Protein AF-A0A2G4HWE4-F1 (afdb_monomer)

Nearest PDB structures (foldseek):
  6eyc-assembly1_5  TM=2.681E-01  e=6.313E-01  Saccharomyces cerevisiae S288C
  4me3-assembly1_A  TM=2.690E-01  e=1.195E+00  Thermoplasma acidophilum
  7pt6-assembly1_7  TM=2.560E-01  e=2.801E+00  Saccharomyces cerevisiae S288C
  3c5o-assembly1_A  TM=2.103E-01  e=2.147E+00  Rhodopseudomonas palustris CGA009
  7v3u-assembly1_E  TM=2.057E-01  e=1.830E+00  Saccharomyces cerevisiae S288C

Mean predicted aligned error: 8.0 Å

Solvent-accessible surface area (backbone atoms only — not comparable to full-atom values): 9005 Å² total; per-residue (Å²): 133,64,67,78,40,70,41,34,38,32,33,29,34,72,85,77,66,49,73,48,78,46,75,49,91,60,93,65,92,74,86,89,80,93,72,75,72,45,47,36,32,38,42,34,40,31,39,31,42,71,95,45,39,29,36,31,72,49,74,28,35,47,72,39,60,79,89,41,46,68,41,57,56,51,78,43,78,46,75,52,84,63,89,90,56,42,38,34,38,42,39,50,44,79,56,82,72,49,54,61,53,51,54,54,47,39,50,71,78,37,59,90,54,60,88,51,53,74,45,80,48,76,35,46,61,39,59,51,75,35,59,49,44,80,51,81,62,83,77,78,70,82,83,83,76,72,87,76,79,130

Sequence (150 aa):
MYAAEVRFFEMEDQRTHERFNVEIKSADRHFAIALPVGDYRLNRVQISEGPFMSMADVSAAFSVSQDRVTDVGTWRFAVDSPRYGRMVVLSMVMDSDDRWLTDAFLTKQYPALQGVPVTSVLPEPSTMETRLYEVLPYPRYSRYFQRHVW

Structure (mmCIF, N/CA/C/O backbone):
data_AF-A0A2G4HWE4-F1
#
_entry.id   AF-A0A2G4HWE4-F1
#
loop_
_atom_site.group_PDB
_atom_site.id
_atom_site.type_symbol
_atom_site.label_atom_id
_atom_site.label_alt_id
_atom_site.label_comp_id
_atom_site.label_asym_id
_atom_site.label_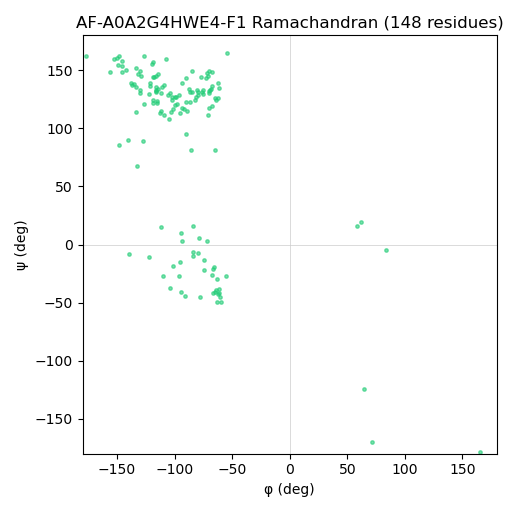entity_id
_atom_site.label_seq_id
_atom_site.pdbx_PDB_ins_code
_atom_site.Cartn_x
_atom_site.Cartn_y
_atom_site.Cartn_z
_atom_site.occupancy
_atom_site.B_iso_or_equiv
_atom_site.auth_seq_id
_atom_site.auth_comp_id
_atom_site.auth_asym_id
_atom_site.auth_atom_id
_atom_site.pdbx_PDB_model_num
ATOM 1 N N . MET A 1 1 ? 21.275 -7.742 -12.249 1.00 61.00 1 MET A N 1
ATOM 2 C CA . MET A 1 1 ? 20.085 -6.867 -12.191 1.00 61.00 1 MET A CA 1
ATOM 3 C C . MET A 1 1 ? 19.639 -6.848 -10.740 1.00 61.00 1 MET A C 1
ATOM 5 O O . MET A 1 1 ? 19.611 -7.922 -10.152 1.00 61.00 1 MET A O 1
ATOM 9 N N . TYR A 1 2 ? 19.431 -5.679 -10.135 1.00 70.69 2 TYR A N 1
ATOM 10 C CA . TYR A 1 2 ? 18.922 -5.609 -8.759 1.00 70.69 2 TYR A CA 1
ATOM 11 C C . TYR A 1 2 ? 17.419 -5.892 -8.764 1.00 70.69 2 TYR A C 1
ATOM 13 O O . TYR A 1 2 ? 16.743 -5.513 -9.718 1.00 70.69 2 TYR A O 1
ATOM 21 N N . ALA A 1 3 ? 16.916 -6.577 -7.737 1.00 81.75 3 ALA A N 1
ATOM 22 C CA . ALA A 1 3 ? 15.482 -6.786 -7.579 1.00 81.75 3 ALA A CA 1
ATOM 23 C C . ALA A 1 3 ? 14.797 -5.465 -7.201 1.00 81.75 3 ALA A C 1
ATOM 25 O O . ALA A 1 3 ? 15.377 -4.646 -6.485 1.00 81.75 3 ALA A O 1
ATOM 26 N N . ALA A 1 4 ? 13.578 -5.270 -7.699 1.00 84.56 4 ALA A N 1
ATOM 27 C CA . ALA A 1 4 ? 12.735 -4.154 -7.304 1.00 84.56 4 ALA A CA 1
ATOM 28 C C . ALA A 1 4 ? 12.141 -4.421 -5.914 1.00 84.56 4 ALA A C 1
ATOM 30 O O . ALA A 1 4 ? 11.583 -5.489 -5.667 1.00 84.56 4 ALA A O 1
ATOM 31 N N . GLU A 1 5 ? 12.244 -3.441 -5.022 1.00 88.06 5 GLU A N 1
ATOM 32 C CA . GLU A 1 5 ? 11.719 -3.512 -3.656 1.00 88.06 5 GLU A CA 1
ATOM 33 C C . GLU A 1 5 ? 10.892 -2.264 -3.350 1.00 88.06 5 GLU A C 1
ATOM 35 O O . GLU A 1 5 ? 11.343 -1.145 -3.603 1.00 88.06 5 GLU A O 1
ATOM 40 N N . VAL A 1 6 ? 9.696 -2.436 -2.785 1.00 88.75 6 VAL A N 1
ATOM 41 C CA . VAL A 1 6 ? 8.882 -1.310 -2.311 1.00 88.75 6 VAL A CA 1
ATOM 42 C C . VAL A 1 6 ? 9.484 -0.787 -1.011 1.00 88.75 6 VAL A C 1
ATOM 44 O O . VAL A 1 6 ? 9.750 -1.553 -0.088 1.00 88.75 6 VAL A O 1
ATOM 47 N N . ARG A 1 7 ? 9.708 0.525 -0.938 1.00 88.44 7 ARG A N 1
ATOM 48 C CA . ARG A 1 7 ? 10.290 1.193 0.239 1.00 88.44 7 ARG A CA 1
ATOM 49 C C . ARG A 1 7 ? 9.303 2.064 0.979 1.00 88.44 7 ARG A C 1
ATOM 51 O O . ARG A 1 7 ? 9.467 2.295 2.173 1.00 88.44 7 ARG A O 1
ATOM 58 N N . PHE A 1 8 ? 8.304 2.565 0.270 1.00 90.69 8 PHE A N 1
ATOM 59 C CA . PHE A 1 8 ? 7.381 3.537 0.814 1.00 90.69 8 PHE A CA 1
ATOM 60 C C . PHE A 1 8 ? 6.063 3.510 0.057 1.00 90.69 8 PHE A C 1
ATOM 62 O O . PHE A 1 8 ? 6.046 3.283 -1.157 1.00 90.69 8 PHE A O 1
ATOM 69 N N . PHE A 1 9 ? 4.980 3.806 0.764 1.00 92.00 9 PHE A N 1
ATOM 70 C CA . PHE A 1 9 ? 3.724 4.191 0.145 1.00 92.00 9 PHE A CA 1
ATOM 71 C C . PHE A 1 9 ? 3.006 5.279 0.948 1.00 92.00 9 PHE A C 1
ATOM 73 O O . PHE A 1 9 ? 3.145 5.375 2.168 1.00 92.00 9 PHE A O 1
ATOM 80 N N . GLU A 1 10 ? 2.250 6.108 0.231 1.00 95.31 10 GLU A N 1
ATOM 81 C CA . GLU A 1 10 ? 1.436 7.193 0.779 1.00 95.31 10 GLU A CA 1
ATOM 82 C C . GLU A 1 10 ? -0.039 6.854 0.598 1.00 95.31 10 GLU A C 1
ATOM 84 O O . GLU A 1 10 ? -0.480 6.549 -0.517 1.00 95.31 10 GLU A O 1
ATOM 89 N N . MET A 1 11 ? -0.803 6.980 1.677 1.00 95.12 11 MET A N 1
ATOM 90 C CA . MET A 1 11 ? -2.261 6.966 1.635 1.00 95.12 11 MET A CA 1
ATOM 91 C C . MET A 1 11 ? -2.819 8.281 2.158 1.00 95.12 11 MET A C 1
ATOM 93 O O . MET A 1 11 ? -2.184 8.975 2.950 1.00 95.12 11 MET A O 1
ATOM 97 N N . GLU A 1 12 ? -4.035 8.595 1.752 1.00 96.81 12 GLU A N 1
ATOM 98 C CA . GLU A 1 12 ? -4.775 9.768 2.192 1.00 96.81 12 GLU A CA 1
ATOM 99 C C . GLU A 1 12 ? -6.170 9.341 2.644 1.00 96.81 12 GLU A C 1
ATOM 101 O O . GLU A 1 12 ? -6.855 8.622 1.914 1.00 96.81 12 GLU A O 1
ATOM 106 N N . ASP A 1 13 ? -6.588 9.786 3.828 1.00 96.62 13 ASP A N 1
ATOM 107 C CA . ASP A 1 13 ? -7.994 9.727 4.234 1.00 96.62 13 ASP A CA 1
ATOM 108 C C . ASP A 1 13 ? -8.792 10.693 3.346 1.00 96.62 13 ASP A C 1
ATOM 110 O O . ASP A 1 13 ? -8.545 11.901 3.329 1.00 96.62 13 ASP A O 1
ATOM 114 N N . GLN A 1 14 ? -9.755 10.164 2.595 1.00 95.94 14 GLN A N 1
ATOM 115 C CA . GLN A 1 14 ? -10.523 10.925 1.611 1.00 95.94 14 GLN A CA 1
ATOM 116 C C . GLN A 1 14 ? -11.428 11.996 2.232 1.00 95.94 14 GLN A C 1
ATOM 118 O O . GLN A 1 14 ? -11.825 12.932 1.537 1.00 95.94 14 GLN A O 1
ATOM 123 N N . ARG A 1 15 ? -11.769 11.875 3.519 1.00 95.38 15 ARG A N 1
ATOM 124 C CA . ARG A 1 15 ? -12.632 12.823 4.234 1.00 95.38 15 ARG A CA 1
ATOM 125 C C . ARG A 1 15 ? -11.823 13.921 4.909 1.00 95.38 15 ARG A C 1
ATOM 127 O O . ARG A 1 15 ? -12.238 15.079 4.893 1.00 95.38 15 ARG A O 1
ATOM 134 N N . THR A 1 16 ? -10.724 13.560 5.567 1.00 95.69 16 THR A N 1
ATOM 135 C CA . THR A 1 16 ? -9.920 14.512 6.355 1.00 95.69 16 THR A CA 1
ATOM 136 C C . THR A 1 16 ? -8.742 15.094 5.580 1.00 95.69 16 THR A C 1
ATOM 138 O O . THR A 1 16 ? -8.177 16.098 6.014 1.00 95.69 16 THR A O 1
ATOM 141 N N . HIS A 1 17 ? -8.384 14.494 4.441 1.00 95.31 17 HIS A N 1
ATOM 142 C CA . HIS A 1 17 ? -7.165 14.776 3.678 1.00 95.31 17 HIS A CA 1
ATOM 143 C C . HIS A 1 17 ? -5.869 14.566 4.477 1.00 95.31 17 HIS A C 1
ATOM 145 O O . HIS A 1 17 ? -4.795 15.025 4.072 1.00 95.31 17 HIS A O 1
ATOM 151 N N . GLU A 1 18 ? -5.945 13.866 5.613 1.00 95.50 18 GLU A N 1
ATOM 152 C CA . GLU A 1 18 ? -4.772 13.473 6.381 1.00 95.50 18 GLU A CA 1
ATOM 153 C C . GLU A 1 18 ? -3.962 12.437 5.597 1.00 95.50 18 GLU A C 1
ATOM 155 O O . GLU A 1 18 ? -4.512 11.486 5.035 1.00 95.50 18 GLU A O 1
ATOM 160 N N . ARG A 1 19 ? -2.641 12.634 5.545 1.00 94.81 19 ARG A N 1
ATOM 161 C CA . ARG A 1 19 ? -1.722 11.773 4.797 1.00 94.81 19 ARG A CA 1
ATOM 162 C C . ARG A 1 19 ? -0.958 10.851 5.726 1.00 94.81 19 ARG A C 1
ATOM 164 O O . ARG A 1 19 ? -0.313 11.298 6.673 1.00 94.81 19 ARG A O 1
ATOM 171 N N . PHE A 1 20 ? -0.957 9.576 5.372 1.00 93.69 20 PHE A N 1
ATOM 172 C CA . PHE A 1 20 ? -0.285 8.504 6.082 1.00 93.69 20 PHE A CA 1
ATOM 173 C C . PHE A 1 20 ? 0.869 7.989 5.230 1.00 93.69 20 PHE A C 1
ATOM 175 O O . PHE A 1 20 ? 0.679 7.434 4.149 1.00 93.69 20 PHE A O 1
ATOM 182 N N . ASN A 1 21 ? 2.077 8.186 5.747 1.00 92.44 21 ASN A N 1
ATOM 183 C CA . ASN A 1 21 ? 3.329 7.801 5.116 1.00 92.44 21 ASN A CA 1
ATOM 184 C C . ASN A 1 21 ? 3.843 6.520 5.761 1.00 92.44 21 ASN A C 1
ATOM 186 O O . ASN A 1 21 ? 4.165 6.519 6.951 1.00 92.44 21 ASN A O 1
ATOM 190 N N . VAL A 1 22 ? 3.941 5.444 4.985 1.00 89.62 22 VAL A N 1
ATOM 191 C CA . VAL A 1 22 ? 4.390 4.147 5.495 1.00 89.62 22 VAL A CA 1
ATOM 192 C C . VAL A 1 22 ? 5.732 3.799 4.877 1.00 89.62 22 VAL A C 1
ATOM 194 O O . VAL A 1 22 ? 5.835 3.552 3.678 1.00 89.62 22 VAL A O 1
ATOM 197 N N . GLU A 1 23 ? 6.770 3.773 5.711 1.00 88.94 23 GLU A N 1
ATOM 198 C CA . GLU A 1 23 ? 8.094 3.275 5.339 1.00 88.94 23 GLU A CA 1
ATOM 199 C C . GLU A 1 23 ? 8.160 1.760 5.546 1.00 88.94 23 GLU A C 1
ATOM 201 O O . GLU A 1 23 ? 7.986 1.258 6.659 1.00 88.94 23 GLU A O 1
ATOM 206 N N . ILE A 1 24 ? 8.478 1.024 4.485 1.00 85.00 24 ILE A N 1
ATOM 207 C CA . ILE A 1 24 ? 8.690 -0.422 4.534 1.00 85.00 24 ILE A CA 1
ATOM 208 C C . ILE A 1 24 ? 10.175 -0.664 4.814 1.00 85.00 24 ILE A C 1
ATOM 210 O O . ILE A 1 24 ? 11.021 -0.648 3.918 1.00 85.00 24 ILE A O 1
ATOM 214 N N . LYS A 1 25 ? 10.506 -0.857 6.094 1.00 70.94 25 LYS A N 1
ATOM 215 C CA . LYS A 1 25 ? 11.894 -1.002 6.575 1.00 70.94 25 LYS A CA 1
ATOM 216 C C . LYS A 1 25 ? 12.477 -2.415 6.456 1.00 70.94 25 LYS A C 1
ATOM 218 O O . LYS A 1 25 ? 13.485 -2.697 7.094 1.00 70.94 25 LYS A O 1
ATOM 223 N N . SER A 1 26 ? 11.882 -3.318 5.681 1.00 60.50 26 SER A N 1
ATOM 224 C CA . SER A 1 26 ? 12.169 -4.744 5.846 1.00 60.50 26 SER A CA 1
ATOM 225 C C . SER A 1 26 ? 12.090 -5.570 4.562 1.00 60.50 26 SER A C 1
ATOM 227 O O . SER A 1 26 ? 11.472 -5.168 3.582 1.00 60.50 26 SER A O 1
ATOM 229 N N . ALA A 1 27 ? 12.692 -6.761 4.620 1.00 63.53 27 ALA A N 1
ATOM 230 C CA . ALA A 1 27 ? 12.413 -7.895 3.739 1.00 63.53 27 ALA A CA 1
ATOM 231 C C . ALA A 1 27 ? 11.045 -8.559 4.038 1.00 63.53 27 ALA A C 1
ATOM 233 O O . ALA A 1 27 ? 10.710 -9.588 3.443 1.00 63.53 27 ALA A O 1
ATOM 234 N N . ASP A 1 28 ? 10.277 -8.010 4.986 1.00 65.19 28 ASP A N 1
ATOM 235 C CA . ASP A 1 28 ? 8.972 -8.518 5.386 1.00 65.19 28 ASP A CA 1
ATOM 236 C C . ASP A 1 28 ? 7.964 -8.415 4.245 1.00 65.19 28 ASP A C 1
ATOM 238 O O . ASP A 1 28 ? 7.714 -7.356 3.674 1.00 65.19 28 ASP A O 1
ATOM 242 N N . ARG A 1 29 ? 7.353 -9.559 3.942 1.00 76.19 29 ARG A N 1
ATOM 243 C CA . ARG A 1 29 ? 6.304 -9.690 2.925 1.00 76.19 29 ARG A CA 1
ATOM 244 C C . ARG A 1 29 ? 4.910 -9.332 3.448 1.00 76.19 29 ARG A C 1
ATOM 246 O O . ARG A 1 29 ? 3.987 -9.247 2.653 1.00 76.19 29 ARG A O 1
ATOM 253 N N . HIS A 1 30 ? 4.771 -9.146 4.763 1.00 82.12 30 HIS A N 1
ATOM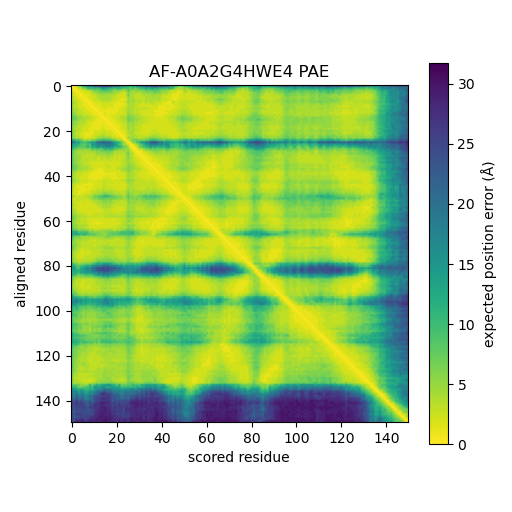 254 C CA . HIS A 1 30 ? 3.515 -8.839 5.446 1.00 82.12 30 HIS A CA 1
ATOM 255 C C . HIS A 1 30 ? 3.766 -7.759 6.496 1.00 82.12 30 HIS A C 1
ATOM 257 O O . HIS A 1 30 ? 4.764 -7.811 7.216 1.00 82.12 30 HIS A O 1
ATOM 263 N N . PHE A 1 31 ? 2.854 -6.803 6.606 1.00 85.31 31 PHE A N 1
ATOM 264 C CA . PHE A 1 31 ? 2.885 -5.757 7.621 1.00 85.31 31 PHE A CA 1
ATOM 265 C C . PHE A 1 31 ? 1.453 -5.337 7.959 1.00 85.31 31 PHE A C 1
ATOM 267 O O . PHE A 1 31 ? 0.533 -5.565 7.176 1.00 85.31 31 PHE A O 1
ATOM 274 N N . ALA A 1 32 ? 1.267 -4.708 9.117 1.00 87.25 32 ALA A N 1
ATOM 275 C CA . ALA A 1 32 ? 0.003 -4.088 9.491 1.00 87.25 32 ALA A CA 1
ATOM 276 C C . ALA A 1 32 ? 0.243 -2.654 9.963 1.00 87.25 32 ALA A C 1
ATOM 278 O O . ALA A 1 32 ? 1.289 -2.329 10.529 1.00 87.25 32 ALA A O 1
ATOM 279 N N . ILE A 1 33 ? -0.749 -1.804 9.729 1.00 89.19 33 ILE A N 1
ATOM 280 C CA . ILE A 1 33 ? -0.745 -0.394 10.109 1.00 89.19 33 ILE A CA 1
ATOM 281 C C . ILE A 1 33 ? -2.037 -0.073 10.855 1.00 89.19 33 ILE A C 1
ATOM 283 O O . ILE A 1 33 ? -3.091 -0.629 10.555 1.00 89.19 33 ILE A O 1
ATOM 287 N N . ALA A 1 34 ? -1.951 0.822 11.836 1.00 89.75 34 ALA A N 1
ATOM 288 C CA . ALA A 1 34 ? -3.124 1.336 12.526 1.00 89.75 34 ALA A CA 1
ATOM 289 C C . ALA A 1 34 ? -3.634 2.570 11.778 1.00 89.75 34 ALA A C 1
ATOM 291 O O . ALA A 1 34 ? -2.938 3.583 11.714 1.00 89.75 34 ALA A O 1
ATOM 292 N N . LEU A 1 35 ? -4.838 2.472 11.217 1.00 91.81 35 LEU A N 1
ATOM 293 C CA . LEU A 1 35 ? -5.534 3.573 10.559 1.00 91.81 35 LEU A CA 1
ATOM 294 C C . LEU A 1 35 ? -6.856 3.851 11.286 1.00 91.81 35 LEU A C 1
ATOM 296 O O . LEU A 1 35 ? -7.495 2.905 11.759 1.00 91.81 35 LEU A O 1
ATOM 300 N N . PRO A 1 36 ? -7.279 5.122 11.391 1.00 93.50 36 PRO A N 1
ATOM 301 C CA . PRO A 1 36 ? -8.650 5.455 11.752 1.00 93.50 36 PRO A CA 1
ATOM 302 C C . PRO A 1 36 ? -9.685 4.784 10.835 1.00 93.50 36 PRO A C 1
ATOM 304 O O . PRO A 1 36 ? -9.388 4.289 9.751 1.00 93.50 36 PRO A O 1
ATOM 307 N N . VAL A 1 37 ? -10.940 4.773 11.278 1.00 94.56 37 VAL A N 1
ATOM 308 C CA . VAL A 1 37 ? -12.058 4.342 10.430 1.00 94.56 37 VAL A CA 1
ATOM 309 C C . VAL A 1 37 ? -12.279 5.395 9.347 1.00 94.56 37 VAL A C 1
ATOM 311 O O . VAL A 1 37 ? -12.406 6.582 9.661 1.00 94.56 37 VAL A O 1
ATOM 314 N N . GLY A 1 38 ? -12.363 4.964 8.091 1.00 95.44 38 GLY A N 1
ATOM 315 C CA . GLY A 1 38 ? -12.540 5.874 6.966 1.00 95.44 38 GLY A CA 1
ATOM 316 C C . GLY A 1 38 ? -12.251 5.243 5.612 1.00 95.44 38 GLY A C 1
ATOM 317 O O . GLY A 1 38 ? -11.920 4.061 5.506 1.00 95.44 38 GLY A O 1
ATOM 318 N N . ASP A 1 39 ? -12.375 6.070 4.581 1.00 97.00 39 ASP A N 1
ATOM 319 C CA . ASP A 1 39 ? -12.066 5.720 3.201 1.00 97.00 39 ASP A CA 1
ATOM 320 C C . ASP A 1 39 ? -10.683 6.253 2.851 1.00 97.00 39 ASP A C 1
ATOM 322 O O . ASP A 1 39 ? -10.394 7.438 3.028 1.00 97.00 39 ASP A O 1
ATOM 326 N N . TYR A 1 40 ? -9.825 5.379 2.344 1.00 97.12 40 TYR A N 1
ATOM 327 C CA . TYR A 1 40 ? -8.433 5.682 2.062 1.00 97.12 40 TYR A CA 1
ATOM 328 C C . TYR A 1 40 ? -8.155 5.581 0.576 1.00 97.12 40 TYR A C 1
ATOM 330 O O . TYR A 1 40 ? -8.690 4.718 -0.120 1.00 97.12 40 TYR A O 1
ATOM 338 N N . ARG A 1 41 ? -7.277 6.455 0.089 1.00 96.88 41 ARG A N 1
ATOM 339 C CA . ARG A 1 41 ? -6.720 6.386 -1.259 1.00 96.88 41 ARG A CA 1
ATOM 340 C C . ARG A 1 41 ? -5.213 6.225 -1.187 1.00 96.88 41 ARG A C 1
ATOM 342 O O . ARG A 1 41 ? -4.528 7.077 -0.633 1.00 96.88 41 ARG A O 1
ATOM 349 N N . LEU A 1 42 ? -4.701 5.155 -1.778 1.00 95.00 42 LEU A N 1
ATOM 350 C CA . LEU A 1 42 ? -3.289 4.990 -2.084 1.00 95.00 42 LEU A CA 1
ATOM 351 C C . LEU A 1 42 ? -2.929 5.962 -3.210 1.00 95.00 42 LEU A C 1
ATOM 353 O O . LEU A 1 42 ? -3.462 5.840 -4.312 1.00 95.00 42 LEU A O 1
ATOM 357 N N . ASN A 1 43 ? -2.033 6.902 -2.925 1.00 94.38 43 ASN A N 1
ATOM 358 C CA . ASN A 1 43 ? -1.659 7.972 -3.850 1.00 94.38 43 ASN A CA 1
ATOM 359 C C . ASN A 1 43 ? -0.292 7.729 -4.489 1.00 94.38 43 ASN A C 1
ATOM 361 O O . ASN A 1 43 ? -0.068 8.087 -5.644 1.00 94.38 43 ASN A O 1
ATOM 365 N N . ARG A 1 44 ? 0.663 7.176 -3.731 1.00 93.94 44 ARG A N 1
ATOM 366 C CA . ARG A 1 44 ? 2.055 7.050 -4.182 1.00 93.94 44 ARG A CA 1
ATOM 367 C C . ARG A 1 44 ? 2.713 5.797 -3.666 1.00 93.94 44 ARG A C 1
ATOM 369 O O . ARG A 1 44 ? 2.462 5.374 -2.542 1.00 93.94 44 ARG A O 1
ATOM 376 N N . VAL A 1 45 ? 3.635 5.277 -4.464 1.00 93.06 45 VAL A N 1
ATOM 377 C CA . VAL A 1 45 ? 4.561 4.216 -4.066 1.00 93.06 45 VAL A CA 1
ATOM 378 C C . VAL A 1 45 ? 5.979 4.592 -4.473 1.00 93.06 45 VAL A C 1
ATOM 380 O O . VAL A 1 45 ? 6.194 5.243 -5.498 1.00 93.06 45 VAL A O 1
ATOM 383 N N . GLN A 1 46 ? 6.956 4.184 -3.671 1.00 91.50 46 GLN A N 1
ATOM 384 C CA . GLN A 1 46 ? 8.374 4.310 -3.983 1.00 91.50 46 GLN A CA 1
ATOM 385 C C . GLN A 1 46 ? 8.997 2.924 -4.092 1.00 91.50 46 GLN A C 1
ATOM 387 O O . GLN A 1 46 ? 8.826 2.077 -3.211 1.00 91.50 46 GLN A O 1
ATOM 392 N N . ILE A 1 47 ? 9.756 2.724 -5.162 1.00 89.19 47 ILE A N 1
ATOM 393 C CA . ILE A 1 47 ? 10.427 1.473 -5.491 1.00 89.19 47 ILE A CA 1
ATOM 394 C C . ILE A 1 47 ? 11.926 1.735 -5.588 1.00 89.19 47 ILE A C 1
ATOM 396 O O . ILE A 1 47 ? 12.361 2.724 -6.182 1.00 89.19 47 ILE A O 1
ATOM 400 N N . SER A 1 48 ? 12.713 0.833 -5.011 1.00 86.75 48 SER A N 1
ATOM 401 C CA . SER A 1 48 ? 14.167 0.822 -5.121 1.00 86.75 48 SER A CA 1
ATOM 402 C C . SER A 1 48 ? 14.656 -0.335 -5.981 1.00 86.75 48 SER A C 1
ATOM 404 O O . SER A 1 48 ? 14.204 -1.461 -5.790 1.00 86.75 48 SER A O 1
ATOM 406 N N . GLU A 1 49 ? 15.624 -0.076 -6.855 1.00 82.06 49 GLU A N 1
ATOM 407 C CA . GLU A 1 49 ? 16.363 -1.082 -7.626 1.00 82.06 49 GLU A CA 1
ATOM 408 C C . GLU A 1 49 ? 17.869 -0.849 -7.419 1.00 82.06 49 GLU A C 1
ATOM 410 O O . GLU A 1 49 ? 18.520 -0.092 -8.145 1.00 82.06 49 GLU A O 1
ATOM 415 N N . GLY A 1 50 ? 18.443 -1.467 -6.385 1.00 81.62 50 GLY A N 1
ATOM 416 C CA . GLY A 1 50 ? 19.820 -1.177 -5.970 1.00 81.62 50 GLY A CA 1
ATOM 417 C C . GLY A 1 50 ? 19.954 0.277 -5.483 1.00 81.62 50 GLY A C 1
ATOM 418 O O . GLY A 1 50 ? 19.225 0.660 -4.570 1.00 81.62 50 GLY A O 1
ATOM 419 N N . PRO A 1 51 ? 20.857 1.104 -6.049 1.00 78.94 51 PRO A N 1
ATOM 420 C CA . PRO A 1 51 ? 21.011 2.506 -5.648 1.00 78.94 51 PRO A CA 1
ATOM 421 C C . PRO A 1 51 ? 19.954 3.445 -6.255 1.00 78.94 51 PRO A C 1
ATOM 423 O O . PRO A 1 51 ? 19.931 4.628 -5.921 1.00 78.94 51 PRO A O 1
ATOM 426 N N . PHE A 1 52 ? 19.120 2.954 -7.177 1.00 77.44 52 PHE A N 1
ATOM 427 C CA . PHE A 1 52 ? 18.115 3.765 -7.856 1.00 77.44 52 PHE A CA 1
ATOM 428 C C . PHE A 1 52 ? 16.821 3.797 -7.049 1.00 77.44 52 PHE A C 1
ATOM 430 O O . PHE A 1 52 ? 16.333 2.754 -6.620 1.00 77.44 52 PHE A O 1
ATOM 437 N N . MET A 1 53 ? 16.253 4.992 -6.894 1.00 86.12 53 MET A N 1
ATOM 438 C CA . MET A 1 53 ? 14.941 5.219 -6.295 1.00 86.12 53 MET A CA 1
ATOM 439 C C . MET A 1 53 ? 14.014 5.804 -7.350 1.00 86.12 53 MET A C 1
ATOM 441 O O . MET A 1 53 ? 14.386 6.736 -8.062 1.00 86.12 53 MET A O 1
ATOM 445 N N . SER A 1 54 ? 12.810 5.262 -7.449 1.00 88.00 54 SER A N 1
ATOM 446 C CA . SER A 1 54 ? 11.764 5.762 -8.337 1.00 88.00 54 SER A CA 1
ATOM 447 C C . SER A 1 54 ? 10.444 5.853 -7.595 1.00 88.00 54 SER A C 1
ATOM 449 O O . SER A 1 54 ? 10.199 5.102 -6.652 1.00 88.00 54 SER A O 1
ATOM 451 N N . MET A 1 55 ? 9.587 6.768 -8.023 1.00 92.38 55 MET A N 1
ATOM 452 C CA . MET A 1 55 ? 8.224 6.895 -7.528 1.00 92.38 55 MET A CA 1
ATOM 453 C C . MET A 1 55 ? 7.225 6.708 -8.658 1.00 92.38 55 MET A C 1
ATOM 455 O O . MET A 1 55 ? 7.535 6.931 -9.828 1.00 92.38 55 MET A O 1
ATOM 459 N N . ALA A 1 56 ? 6.030 6.291 -8.274 1.00 92.62 56 ALA A N 1
ATOM 460 C CA . ALA A 1 56 ? 4.869 6.216 -9.134 1.00 92.62 56 ALA A CA 1
ATOM 461 C C . ALA A 1 56 ? 3.673 6.826 -8.404 1.00 92.62 56 ALA A C 1
ATOM 463 O O . ALA A 1 56 ? 3.445 6.531 -7.226 1.00 92.62 56 ALA A O 1
ATOM 464 N N . ASP A 1 57 ? 2.912 7.645 -9.125 1.00 94.38 57 ASP A N 1
ATOM 465 C CA . ASP A 1 57 ? 1.581 8.048 -8.692 1.00 94.38 57 ASP A CA 1
ATOM 466 C C . ASP A 1 57 ? 0.610 6.905 -9.019 1.00 94.38 57 ASP A C 1
ATOM 468 O O . ASP A 1 57 ? 0.574 6.387 -10.142 1.00 94.38 57 ASP A O 1
ATOM 472 N N . VAL A 1 58 ? -0.147 6.501 -8.009 1.00 92.75 58 VAL A N 1
ATOM 473 C CA . VAL A 1 58 ? -1.147 5.433 -8.040 1.00 92.75 58 VAL A CA 1
ATOM 474 C C . VAL A 1 58 ? -2.469 5.989 -7.520 1.00 92.75 58 VAL A C 1
ATOM 476 O O . VAL A 1 58 ? -2.515 7.049 -6.900 1.00 92.75 58 VAL A O 1
ATOM 479 N N . SER A 1 59 ? -3.572 5.307 -7.808 1.00 93.75 59 SER A N 1
ATOM 480 C CA . SER A 1 59 ? -4.881 5.731 -7.319 1.00 93.75 59 SER A CA 1
ATOM 481 C C . SER A 1 59 ? -5.746 4.508 -7.094 1.00 93.75 59 SER A C 1
ATOM 483 O O . SER A 1 59 ? -6.455 4.092 -8.000 1.00 93.75 59 SER A O 1
ATOM 485 N N . ALA A 1 60 ? -5.618 3.896 -5.917 1.00 95.19 60 ALA A N 1
ATOM 486 C CA . ALA A 1 60 ? -6.474 2.796 -5.479 1.00 95.19 60 ALA A CA 1
ATOM 487 C C . ALA A 1 60 ? -7.169 3.167 -4.174 1.00 95.19 60 ALA A C 1
ATOM 489 O O . ALA A 1 60 ? -6.535 3.749 -3.295 1.00 95.19 60 ALA A O 1
ATOM 490 N N . ALA A 1 61 ? -8.445 2.833 -4.038 1.00 96.56 61 ALA A N 1
ATOM 491 C CA . ALA A 1 61 ? -9.251 3.169 -2.876 1.00 96.56 61 ALA A CA 1
ATOM 492 C C . ALA A 1 61 ? -9.745 1.923 -2.138 1.00 96.56 61 ALA A C 1
ATOM 494 O O . ALA A 1 61 ? -10.061 0.913 -2.763 1.00 96.56 61 ALA A O 1
ATOM 495 N N . PHE A 1 62 ? -9.819 2.007 -0.813 1.00 95.81 62 PHE A N 1
ATOM 496 C CA . PHE A 1 62 ? -10.385 0.976 0.057 1.00 95.81 62 PHE A CA 1
ATOM 497 C C . PHE A 1 62 ? -10.930 1.609 1.341 1.00 95.81 62 PHE A C 1
ATOM 499 O O . PHE A 1 62 ? -10.524 2.708 1.720 1.00 95.81 62 PHE A O 1
ATOM 506 N N . SER A 1 63 ? -11.818 0.900 2.031 1.00 95.88 63 SER A N 1
ATOM 507 C CA . SER A 1 63 ? -12.434 1.373 3.273 1.00 95.88 63 SER A CA 1
ATOM 508 C C . SER A 1 63 ? -11.950 0.560 4.467 1.00 95.88 63 SER A C 1
ATOM 510 O O . SER A 1 63 ? -11.926 -0.671 4.422 1.00 95.88 63 SER 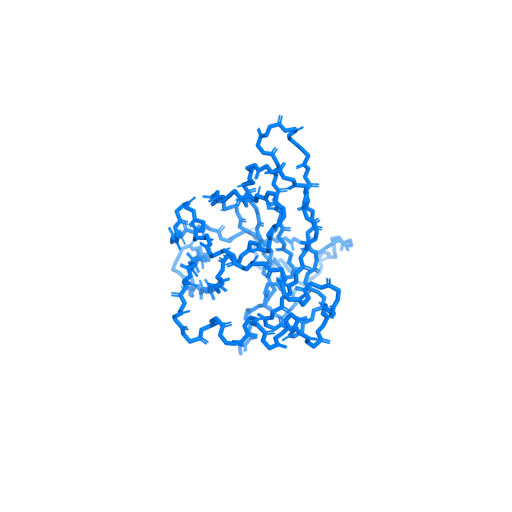A O 1
ATOM 512 N N . VAL A 1 64 ? -11.612 1.247 5.555 1.00 94.50 64 VAL A N 1
ATOM 513 C CA . VAL A 1 64 ? -11.294 0.648 6.854 1.00 94.50 64 VAL A CA 1
ATOM 514 C C . VAL A 1 64 ? -12.506 0.808 7.758 1.00 94.50 64 VAL A C 1
ATOM 516 O O . VAL A 1 64 ? -13.021 1.910 7.944 1.00 94.50 64 VAL A O 1
ATOM 519 N N . SER A 1 65 ? -12.969 -0.301 8.328 1.00 90.44 65 SER A N 1
ATOM 520 C CA . SER A 1 65 ? -14.167 -0.340 9.171 1.00 90.44 65 SER A CA 1
ATOM 521 C C . SER A 1 65 ? -13.833 -0.532 10.645 1.00 90.44 65 SER A C 1
ATOM 523 O O . SER A 1 65 ? -12.750 -0.983 11.013 1.00 90.44 65 SER A O 1
ATOM 525 N N . GLN A 1 66 ? -14.788 -0.168 11.498 1.00 85.75 66 GLN A N 1
ATOM 526 C CA . GLN A 1 66 ? -14.649 -0.285 12.942 1.00 85.75 66 GLN A CA 1
ATOM 527 C C . GLN A 1 66 ? -14.677 -1.756 13.401 1.00 85.75 66 GLN A C 1
ATOM 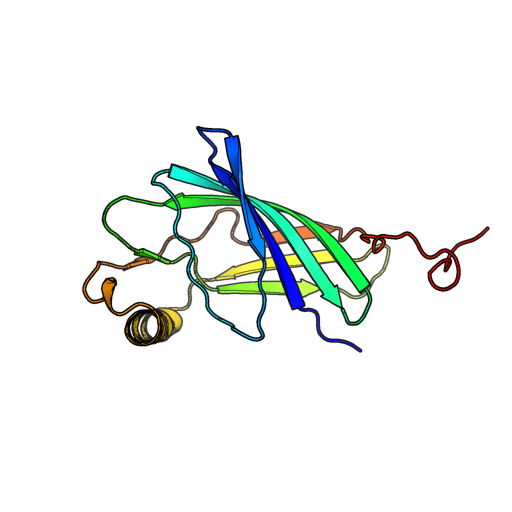529 O O . GLN A 1 66 ? -15.350 -2.596 12.796 1.00 85.75 66 GLN A O 1
ATOM 534 N N . ASP A 1 67 ? -13.957 -2.041 14.490 1.00 84.94 67 ASP A N 1
ATOM 535 C CA . ASP A 1 67 ? -13.966 -3.307 15.245 1.00 84.94 67 ASP A CA 1
ATOM 536 C C . ASP A 1 67 ? -13.522 -4.554 14.464 1.00 84.94 67 ASP A C 1
ATOM 538 O O . ASP A 1 67 ? -13.806 -5.688 14.856 1.00 84.94 67 ASP A O 1
ATOM 542 N N . ARG A 1 68 ? -12.806 -4.361 13.354 1.00 90.12 68 ARG A N 1
ATOM 543 C CA . ARG A 1 68 ? -12.281 -5.455 12.541 1.00 90.12 68 ARG A CA 1
ATOM 544 C C . ARG A 1 68 ? -10.936 -5.125 11.925 1.00 90.12 68 ARG A C 1
ATOM 546 O O . ARG A 1 68 ? -10.625 -3.967 11.656 1.00 90.12 68 ARG A O 1
ATOM 553 N N . VAL A 1 69 ? -10.156 -6.163 11.653 1.00 91.44 69 VAL A N 1
ATOM 554 C CA . VAL A 1 69 ? -8.940 -6.031 10.849 1.00 91.44 69 VAL A CA 1
ATOM 555 C C . VAL A 1 69 ? -9.349 -6.029 9.381 1.00 91.44 69 VAL A C 1
ATOM 557 O O . VAL A 1 69 ? -10.075 -6.918 8.934 1.00 91.44 69 VAL A O 1
ATOM 560 N N . THR A 1 70 ? -8.907 -5.016 8.637 1.00 93.19 70 THR A N 1
ATOM 561 C CA . THR A 1 70 ? -9.135 -4.932 7.191 1.00 93.19 70 THR A CA 1
ATOM 562 C C . THR A 1 70 ? -7.920 -5.506 6.472 1.00 93.19 70 THR A C 1
ATOM 564 O O . THR A 1 70 ? -6.830 -4.947 6.566 1.00 93.19 70 THR A O 1
ATOM 567 N N . ASP A 1 71 ? -8.102 -6.632 5.790 1.00 92.19 71 ASP A N 1
ATOM 568 C CA . ASP A 1 71 ? -7.072 -7.252 4.957 1.00 92.19 71 ASP A CA 1
ATOM 569 C C . ASP A 1 71 ? -7.199 -6.732 3.521 1.00 92.19 71 ASP A C 1
ATOM 571 O O . ASP A 1 71 ? -8.222 -6.941 2.872 1.00 92.19 71 ASP A O 1
ATOM 575 N N . VAL A 1 72 ? -6.169 -6.040 3.035 1.00 91.94 72 VAL A N 1
ATOM 576 C CA . VAL A 1 72 ? -6.147 -5.430 1.693 1.00 91.94 72 VAL A CA 1
ATOM 577 C C . VAL A 1 72 ? -5.496 -6.317 0.627 1.00 91.94 72 VAL A C 1
ATOM 579 O O . VAL A 1 72 ? -5.256 -5.868 -0.499 1.00 91.94 72 VAL A O 1
ATOM 582 N N . GLY A 1 73 ? -5.217 -7.575 0.977 1.00 91.31 73 GLY A N 1
ATOM 583 C CA . GLY A 1 73 ? -4.624 -8.569 0.098 1.00 91.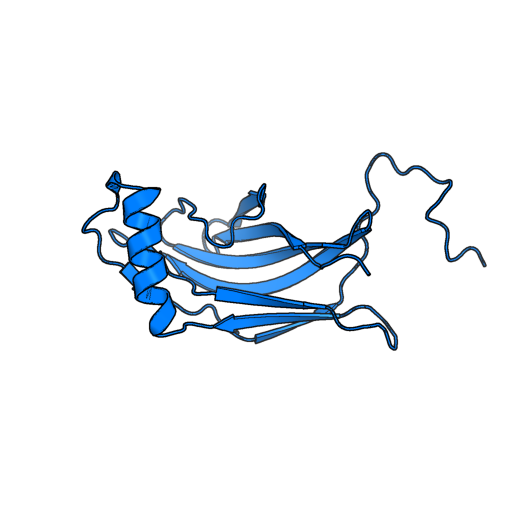31 73 GLY A CA 1
ATOM 584 C C . GLY A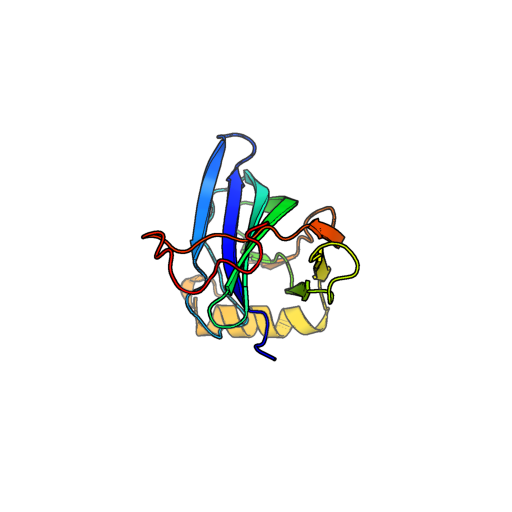 1 73 ? -3.151 -8.316 -0.217 1.00 91.31 73 GLY A C 1
ATOM 585 O O . GLY A 1 73 ? -2.478 -7.452 0.347 1.00 91.31 73 GLY A O 1
ATOM 586 N N . THR A 1 74 ? -2.647 -9.090 -1.170 1.00 90.56 74 THR A N 1
ATOM 587 C CA . THR A 1 74 ? -1.253 -9.047 -1.601 1.00 90.56 74 THR A CA 1
ATOM 588 C C . THR A 1 74 ? -1.078 -8.053 -2.745 1.00 90.56 74 THR A C 1
ATOM 590 O O . THR A 1 74 ? -1.684 -8.191 -3.811 1.00 90.56 74 THR A O 1
ATOM 593 N N . TRP A 1 75 ? -0.196 -7.069 -2.561 1.00 90.38 75 TRP A N 1
ATOM 594 C CA . TRP A 1 75 ? 0.164 -6.106 -3.603 1.00 90.38 75 TRP A CA 1
ATOM 595 C C . TRP A 1 75 ? 1.404 -6.585 -4.358 1.00 90.38 75 TRP A C 1
ATOM 597 O O . TRP A 1 75 ? 2.490 -6.730 -3.793 1.00 90.38 75 TRP A O 1
ATOM 607 N N . ARG A 1 76 ? 1.246 -6.841 -5.655 1.00 90.19 76 ARG A N 1
ATOM 608 C CA . ARG A 1 76 ? 2.301 -7.312 -6.554 1.00 90.19 76 ARG A CA 1
ATOM 609 C C . ARG A 1 76 ? 2.739 -6.166 -7.453 1.00 90.19 76 ARG A C 1
ATOM 611 O O . ARG A 1 76 ? 1.912 -5.539 -8.108 1.00 90.19 76 ARG A O 1
ATOM 618 N N . PHE A 1 77 ? 4.043 -5.926 -7.496 1.00 88.31 77 PHE A N 1
ATOM 619 C CA . PHE A 1 77 ? 4.654 -4.884 -8.313 1.00 88.31 77 PHE A CA 1
ATOM 620 C C . PHE A 1 77 ? 5.548 -5.536 -9.362 1.00 88.31 77 PHE A C 1
ATOM 622 O O . PHE A 1 77 ? 6.480 -6.266 -9.018 1.00 88.31 77 PHE A O 1
ATOM 629 N N . ALA A 1 78 ? 5.277 -5.266 -10.635 1.00 88.25 78 ALA A N 1
ATOM 630 C CA . ALA A 1 78 ? 6.126 -5.672 -11.747 1.00 88.25 78 ALA A CA 1
ATOM 631 C C . ALA A 1 78 ? 6.687 -4.424 -12.430 1.00 88.25 78 ALA A C 1
ATOM 633 O O . ALA A 1 78 ? 5.933 -3.554 -12.858 1.00 88.25 78 ALA A O 1
ATOM 634 N N . VAL A 1 79 ? 8.012 -4.329 -12.515 1.00 86.06 79 VAL A N 1
ATOM 635 C CA . VAL A 1 79 ? 8.699 -3.231 -13.205 1.00 86.06 79 VAL A CA 1
ATOM 636 C C . VAL A 1 79 ? 9.110 -3.720 -14.586 1.00 86.06 79 VAL A C 1
ATOM 638 O O . VAL A 1 79 ? 9.858 -4.693 -14.694 1.00 86.06 79 VAL A O 1
ATOM 641 N N . ASP A 1 80 ? 8.620 -3.061 -15.635 1.00 79.06 80 ASP A N 1
ATOM 642 C CA . ASP A 1 80 ? 8.950 -3.437 -17.011 1.00 79.06 80 ASP A CA 1
ATOM 643 C C . ASP A 1 80 ? 10.269 -2.797 -17.481 1.00 79.06 80 ASP A C 1
ATOM 645 O O . ASP A 1 80 ? 10.655 -1.692 -17.076 1.00 79.06 80 ASP A O 1
ATOM 649 N N . SER A 1 81 ? 10.975 -3.505 -18.364 1.00 60.84 81 SER A N 1
ATOM 650 C CA . SER A 1 81 ? 12.203 -3.022 -18.997 1.00 60.84 81 SER A CA 1
ATOM 651 C C . SER A 1 81 ? 11.869 -1.983 -20.076 1.00 60.84 81 SER A C 1
ATOM 653 O O . SER A 1 81 ? 10.988 -2.205 -20.904 1.00 60.84 81 SER A O 1
ATOM 655 N N . PRO A 1 82 ? 12.556 -0.829 -20.112 1.00 59.88 82 PRO A N 1
ATOM 656 C CA . PRO A 1 82 ? 12.059 0.326 -20.850 1.00 59.88 82 PRO A CA 1
ATOM 657 C C . PRO A 1 82 ? 12.121 0.136 -22.372 1.00 59.88 82 PRO A C 1
ATOM 659 O O . PRO A 1 82 ? 13.176 -0.186 -22.918 1.00 59.88 82 PRO A O 1
ATOM 662 N N . ARG A 1 83 ? 11.017 0.456 -23.065 1.00 57.16 83 ARG A N 1
ATOM 663 C CA . ARG A 1 83 ? 11.025 0.813 -24.502 1.00 57.16 83 ARG A CA 1
ATOM 664 C C . ARG A 1 83 ? 11.100 2.333 -24.722 1.00 57.16 83 ARG A C 1
ATOM 666 O O . ARG A 1 83 ? 11.864 2.777 -25.568 1.00 57.16 83 ARG A O 1
ATOM 673 N N . TYR A 1 84 ? 10.370 3.121 -23.919 1.00 61.12 84 TYR A N 1
ATOM 674 C CA . TYR A 1 84 ? 10.344 4.603 -23.968 1.00 61.12 84 TYR A CA 1
ATOM 675 C C . TYR A 1 84 ? 10.315 5.285 -22.582 1.00 61.12 84 TYR A C 1
ATOM 677 O O . TYR A 1 84 ? 10.455 6.501 -22.466 1.00 61.12 84 TYR A O 1
ATOM 685 N N . GLY A 1 85 ? 10.149 4.501 -21.519 1.00 70.44 85 GLY A N 1
ATOM 686 C CA . GLY A 1 85 ? 10.092 4.914 -20.119 1.00 70.44 85 GLY A CA 1
ATOM 687 C C . GLY A 1 85 ? 9.956 3.667 -19.247 1.00 70.44 85 GLY A C 1
ATOM 688 O O . GLY A 1 85 ? 9.633 2.599 -19.769 1.00 70.44 85 GLY A O 1
ATOM 689 N N . ARG A 1 86 ? 10.249 3.774 -17.947 1.00 82.19 86 ARG A N 1
ATOM 690 C CA . ARG A 1 86 ? 10.013 2.671 -17.009 1.00 82.19 86 ARG A CA 1
ATOM 691 C C . ARG A 1 86 ? 8.573 2.714 -16.526 1.00 82.19 86 ARG A C 1
ATOM 693 O O . ARG A 1 86 ? 8.097 3.770 -16.114 1.00 82.19 86 ARG A O 1
ATOM 700 N N . MET A 1 87 ? 7.911 1.570 -16.583 1.00 87.75 87 MET A N 1
ATOM 701 C CA . MET A 1 87 ? 6.533 1.396 -16.140 1.00 87.75 87 MET A CA 1
ATOM 702 C C . MET A 1 87 ? 6.519 0.458 -14.940 1.00 87.75 87 MET A C 1
ATOM 704 O O . MET A 1 87 ? 7.341 -0.458 -14.855 1.00 87.75 87 MET A O 1
ATOM 708 N N . VAL A 1 88 ? 5.587 0.692 -14.024 1.00 89.62 88 VAL A N 1
ATOM 709 C CA . VAL A 1 88 ? 5.230 -0.262 -12.981 1.00 89.62 88 VAL A CA 1
ATOM 710 C C . VAL A 1 88 ? 3.787 -0.693 -13.177 1.00 89.62 88 VAL A C 1
ATOM 712 O O . VAL A 1 88 ? 2.890 0.137 -13.334 1.00 89.62 88 VAL A O 1
ATOM 715 N N . VAL A 1 89 ? 3.581 -2.003 -13.150 1.00 90.81 89 VAL A N 1
ATOM 716 C CA . VAL A 1 89 ? 2.268 -2.625 -13.044 1.00 90.81 89 VAL A CA 1
ATOM 717 C C . VAL A 1 89 ? 2.058 -2.996 -11.583 1.00 90.81 89 VAL A C 1
ATOM 719 O O . VAL A 1 89 ? 2.846 -3.749 -11.005 1.00 90.81 89 VAL A O 1
ATOM 722 N N . LEU A 1 90 ? 1.010 -2.441 -10.988 1.00 91.81 90 LEU A N 1
ATOM 723 C CA . LEU A 1 90 ? 0.524 -2.787 -9.661 1.00 91.81 90 LEU A CA 1
ATOM 724 C C . LEU A 1 90 ? -0.705 -3.676 -9.826 1.00 91.81 90 LEU A C 1
ATOM 726 O O . LEU A 1 90 ? -1.672 -3.281 -10.475 1.00 91.81 90 LEU A O 1
ATOM 730 N N . SER A 1 91 ? -0.665 -4.861 -9.226 1.00 92.44 91 SER A N 1
ATOM 731 C CA . SER A 1 91 ? -1.793 -5.787 -9.157 1.00 92.44 91 SER A CA 1
ATOM 732 C C . SER A 1 91 ? -2.040 -6.177 -7.708 1.00 92.44 91 SER A C 1
ATOM 734 O O . SER A 1 91 ? -1.165 -6.725 -7.041 1.00 92.44 91 SER A O 1
ATOM 736 N N . MET A 1 92 ? -3.237 -5.900 -7.223 1.00 92.50 92 MET A N 1
ATOM 737 C CA . MET A 1 92 ? -3.713 -6.258 -5.897 1.00 92.50 92 MET A CA 1
ATOM 738 C C . MET A 1 92 ? -4.559 -7.514 -6.043 1.00 92.50 92 MET A C 1
ATOM 740 O O . MET A 1 92 ? -5.459 -7.571 -6.884 1.00 92.50 92 MET A O 1
ATOM 744 N N . VAL A 1 93 ? -4.239 -8.542 -5.265 1.00 91.56 93 VAL A N 1
ATOM 745 C CA . VAL A 1 93 ? -4.878 -9.854 -5.372 1.00 91.56 93 VAL A CA 1
ATOM 746 C C . VAL A 1 93 ? -5.209 -10.356 -3.977 1.00 91.56 93 VAL A C 1
ATOM 748 O O . VAL A 1 93 ? -4.396 -10.241 -3.065 1.00 91.56 93 VAL A O 1
ATOM 751 N N . MET A 1 94 ? -6.391 -10.942 -3.827 1.00 88.06 94 MET A N 1
ATOM 752 C CA . MET A 1 94 ? -6.732 -11.759 -2.670 1.00 88.06 94 MET A CA 1
ATOM 753 C C . MET A 1 94 ? -6.657 -13.224 -3.084 1.00 88.06 94 MET A C 1
ATOM 755 O O . MET A 1 94 ? -7.443 -13.656 -3.929 1.00 88.06 94 MET A O 1
ATOM 759 N N . ASP A 1 95 ? -5.717 -13.973 -2.516 1.00 80.38 95 ASP A N 1
ATOM 760 C CA . ASP A 1 95 ? -5.712 -15.429 -2.635 1.00 80.38 95 ASP A CA 1
ATOM 761 C C . ASP A 1 95 ? -6.514 -16.047 -1.480 1.00 80.38 95 ASP A C 1
ATOM 763 O O . ASP A 1 95 ? -6.479 -15.564 -0.347 1.00 80.38 95 ASP A O 1
ATOM 767 N N . SER A 1 96 ? -7.243 -17.130 -1.742 1.00 67.50 96 SER A N 1
ATOM 768 C CA . SER A 1 96 ? -7.900 -17.893 -0.677 1.00 67.50 96 SER A CA 1
ATOM 769 C C . SER A 1 96 ? -6.889 -18.509 0.293 1.00 67.50 96 SER A C 1
ATOM 771 O O . SER A 1 96 ? -7.193 -18.635 1.482 1.00 67.50 96 SER A O 1
ATOM 773 N N . ASP A 1 97 ? -5.688 -18.831 -0.194 1.00 69.62 97 ASP A N 1
ATOM 774 C CA . ASP A 1 97 ? -4.601 -19.377 0.626 1.00 69.62 97 ASP A CA 1
ATOM 775 C C . ASP A 1 97 ? -3.939 -18.302 1.513 1.00 69.62 97 ASP A C 1
ATOM 777 O O . ASP A 1 97 ? -3.382 -18.623 2.569 1.00 69.62 97 ASP A O 1
ATOM 781 N N . ASP A 1 98 ? -4.068 -17.018 1.152 1.00 74.56 98 ASP A N 1
ATOM 782 C CA . ASP A 1 98 ? -3.485 -15.901 1.908 1.00 74.56 98 ASP A CA 1
ATOM 783 C C . ASP A 1 98 ? -4.156 -15.736 3.279 1.00 74.56 98 ASP A C 1
ATOM 785 O O . ASP A 1 98 ? -3.515 -15.301 4.234 1.00 74.56 98 ASP A O 1
ATOM 789 N N . ARG A 1 99 ? -5.416 -16.162 3.440 1.00 78.62 99 ARG A N 1
ATOM 790 C CA . ARG A 1 99 ? -6.152 -15.982 4.701 1.00 78.62 99 ARG A CA 1
ATOM 791 C C . ARG A 1 99 ? -5.494 -16.697 5.882 1.00 78.62 99 ARG A C 1
ATOM 793 O O . ARG A 1 99 ? -5.393 -16.130 6.968 1.00 78.62 99 ARG A O 1
ATOM 800 N N . TRP A 1 100 ? -5.012 -17.922 5.670 1.00 81.81 100 TRP A N 1
ATOM 801 C CA . TRP A 1 100 ? -4.279 -18.663 6.700 1.00 81.81 100 TRP A CA 1
ATOM 802 C C . TRP A 1 100 ? -2.963 -17.966 7.068 1.00 81.81 100 TRP A C 1
ATOM 804 O O . TRP A 1 100 ? -2.592 -17.911 8.243 1.00 81.81 100 TRP A O 1
ATOM 814 N N . LEU A 1 101 ? -2.261 -17.413 6.073 1.00 83.31 101 LEU A N 1
ATOM 815 C CA . LEU A 1 101 ? -1.015 -16.678 6.288 1.00 83.31 101 LEU A CA 1
ATOM 816 C C . LEU A 1 101 ? -1.261 -15.387 7.071 1.00 83.31 101 LEU A C 1
ATOM 818 O O . LEU A 1 101 ? -0.507 -15.102 8.004 1.00 83.31 101 LEU A O 1
ATOM 822 N N . THR A 1 102 ? -2.334 -14.661 6.753 1.00 84.00 102 THR A N 1
ATOM 823 C CA . THR A 1 102 ? -2.775 -13.470 7.485 1.00 84.00 102 THR A CA 1
ATOM 824 C C . THR A 1 102 ? -3.090 -13.807 8.941 1.00 84.00 102 THR A C 1
ATOM 826 O O . THR A 1 102 ? -2.542 -13.169 9.841 1.00 84.00 102 THR A O 1
ATOM 829 N N . ASP A 1 103 ? -3.874 -14.854 9.206 1.00 84.50 103 ASP A N 1
ATOM 830 C CA . ASP A 1 103 ? -4.210 -15.268 10.577 1.00 84.50 103 ASP A CA 1
ATOM 831 C C . ASP A 1 103 ? -2.963 -15.690 11.377 1.00 84.50 103 ASP A C 1
ATOM 833 O O . ASP A 1 103 ? -2.786 -15.298 12.540 1.00 84.50 103 ASP A O 1
ATOM 837 N N . ALA A 1 104 ? -2.053 -16.448 10.755 1.00 86.94 104 ALA A N 1
ATOM 838 C CA . ALA A 1 104 ? -0.793 -16.860 11.373 1.00 86.94 104 ALA A CA 1
ATOM 839 C C . ALA A 1 104 ? 0.128 -15.660 11.663 1.00 86.94 104 ALA A C 1
ATOM 841 O O . ALA A 1 104 ? 0.753 -15.592 12.728 1.00 86.94 104 ALA A O 1
ATOM 842 N N . PHE A 1 105 ? 0.19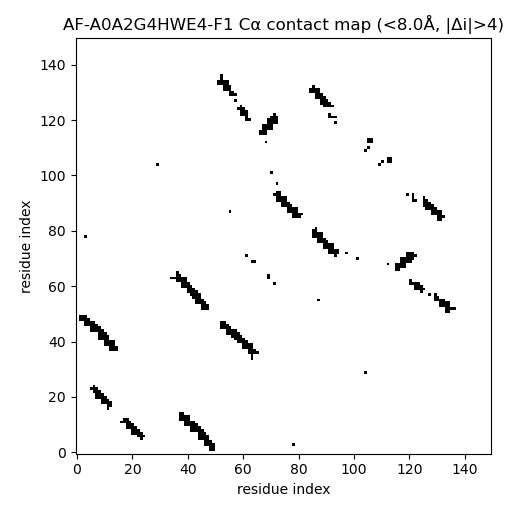8 -14.698 10.739 1.00 87.75 105 PHE A N 1
ATOM 843 C CA . PHE A 1 105 ? 0.952 -13.457 10.898 1.00 87.75 105 PHE A CA 1
ATOM 844 C C . PHE A 1 105 ? 0.397 -12.603 12.042 1.00 87.75 105 PHE A C 1
ATOM 846 O O . PHE A 1 105 ? 1.162 -12.208 12.926 1.00 87.75 105 PHE A O 1
ATOM 853 N N . LEU A 1 106 ? -0.920 -12.376 12.071 1.00 88.00 106 LEU A N 1
ATOM 854 C CA . LEU A 1 106 ? -1.588 -11.593 13.113 1.00 88.00 106 LEU A CA 1
ATOM 855 C C . LEU A 1 106 ? -1.395 -12.227 14.490 1.00 88.00 106 LEU A C 1
ATOM 857 O O . LEU A 1 106 ? -1.006 -11.537 15.426 1.00 88.00 106 LEU A O 1
ATOM 861 N N . THR A 1 107 ? -1.560 -13.546 14.604 1.00 87.50 107 THR A N 1
ATOM 862 C CA . THR A 1 107 ? -1.372 -14.263 15.877 1.00 87.50 107 THR A CA 1
ATOM 863 C C . THR A 1 107 ? 0.058 -14.124 16.404 1.00 87.50 107 THR A C 1
ATOM 865 O O . THR A 1 107 ? 0.272 -13.981 17.607 1.00 87.50 107 THR A O 1
ATOM 868 N N . LYS A 1 108 ? 1.053 -14.151 15.510 1.00 88.75 108 LYS A N 1
ATOM 869 C CA . LYS A 1 108 ? 2.469 -14.074 15.885 1.00 88.75 108 LYS A CA 1
ATOM 870 C C . LYS A 1 108 ? 2.922 -12.651 16.220 1.00 88.75 108 LYS A C 1
ATOM 872 O O . LYS A 1 108 ? 3.659 -12.474 17.185 1.00 88.75 108 LYS A O 1
ATOM 877 N N . GLN A 1 109 ? 2.545 -11.667 15.403 1.00 87.69 109 GLN A N 1
ATOM 878 C CA . GLN A 1 109 ? 3.068 -10.295 15.492 1.00 87.69 109 GLN A CA 1
ATOM 879 C C . GLN A 1 109 ? 2.160 -9.353 16.287 1.00 87.69 109 GLN A C 1
ATOM 881 O O . GLN A 1 109 ? 2.648 -8.408 16.904 1.00 87.69 109 GLN A O 1
ATOM 886 N N . 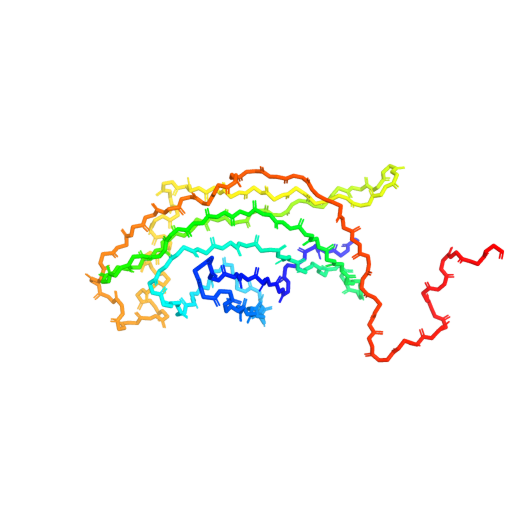TYR A 1 110 ? 0.855 -9.625 16.323 1.00 88.25 110 TYR A N 1
ATOM 887 C CA . TYR A 1 110 ? -0.143 -8.792 16.992 1.00 88.25 110 TYR A CA 1
ATOM 888 C C . TYR A 1 110 ? -1.090 -9.634 17.865 1.00 88.25 110 TYR A C 1
ATOM 890 O O . TYR A 1 110 ? -2.290 -9.685 17.591 1.00 88.25 110 TYR A O 1
ATOM 898 N N . PRO A 1 111 ? -0.607 -10.250 18.965 1.00 86.50 111 PRO A N 1
ATOM 899 C CA . PRO A 1 111 ? -1.447 -11.088 19.829 1.00 86.50 111 PRO A CA 1
ATOM 900 C C . PRO A 1 111 ? -2.700 -10.377 20.368 1.00 86.50 111 PRO A C 1
ATOM 902 O O . PRO A 1 111 ? -3.716 -11.013 20.618 1.00 86.50 111 PRO A O 1
ATOM 905 N N . ALA A 1 112 ? -2.656 -9.046 20.509 1.00 87.62 112 ALA A N 1
ATOM 906 C CA . ALA A 1 112 ? -3.799 -8.234 20.932 1.00 87.62 112 ALA A CA 1
ATOM 907 C C . ALA A 1 112 ? -4.972 -8.227 19.929 1.00 87.62 112 ALA A C 1
ATOM 909 O O . ALA A 1 112 ? -6.088 -7.889 20.309 1.00 87.62 112 ALA A O 1
ATOM 910 N N . LEU A 1 113 ? -4.730 -8.590 18.665 1.00 84.88 113 LEU A N 1
ATOM 911 C CA . LEU A 1 113 ? -5.752 -8.694 17.618 1.00 84.88 113 LEU A CA 1
ATOM 912 C C . LEU A 1 113 ? -6.320 -10.116 17.491 1.00 84.88 113 LEU A C 1
ATOM 914 O O . LEU A 1 113 ? -7.151 -10.375 16.622 1.00 84.88 113 LEU A O 1
ATOM 918 N N . GLN A 1 114 ? -5.893 -11.056 18.339 1.00 83.06 114 GLN A N 1
ATOM 919 C CA . GLN A 1 114 ? -6.375 -12.431 18.287 1.00 83.06 114 GLN A CA 1
ATOM 920 C C . GLN A 1 114 ? -7.888 -12.492 18.556 1.00 83.06 114 GLN A C 1
ATOM 922 O O . GLN A 1 114 ? -8.378 -11.999 19.570 1.00 83.06 114 GLN A O 1
ATOM 927 N N . GLY A 1 115 ? -8.633 -13.117 17.640 1.00 82.19 115 GLY A N 1
ATOM 928 C CA . GLY A 1 115 ? -10.093 -13.244 17.727 1.00 82.19 115 GLY A CA 1
ATOM 929 C C . GLY A 1 115 ? -10.878 -12.033 17.210 1.00 82.19 115 GLY A C 1
ATOM 930 O O . GLY A 1 115 ? -12.104 -12.111 17.128 1.00 82.19 115 GLY A O 1
ATOM 931 N N . VAL A 1 116 ? -10.207 -10.946 16.814 1.00 87.69 116 VAL A N 1
ATOM 932 C CA . VAL A 1 116 ? -10.845 -9.843 16.083 1.00 87.69 116 VAL A CA 1
ATOM 933 C C . VAL A 1 116 ? -11.218 -10.344 14.682 1.00 87.69 116 VAL A C 1
ATOM 935 O O . VAL A 1 116 ? -10.386 -10.975 14.024 1.00 87.69 116 VAL A O 1
ATOM 938 N N . PRO A 1 117 ? -12.448 -10.099 14.190 1.00 89.00 117 PRO A N 1
ATOM 939 C CA . PRO A 1 117 ? -12.830 -10.531 12.853 1.00 89.00 117 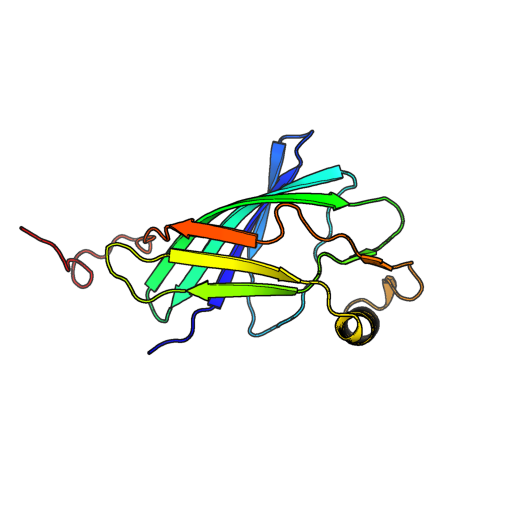PRO A CA 1
ATOM 940 C C . PRO A 1 117 ? -11.946 -9.858 11.796 1.00 89.00 117 PRO A C 1
ATOM 942 O O . PRO A 1 117 ? -11.735 -8.647 11.827 1.00 89.00 117 PRO A O 1
ATOM 945 N N . VAL A 1 118 ? -11.463 -10.645 10.835 1.00 90.31 118 VAL A N 1
ATOM 946 C CA . VAL A 1 118 ? -10.759 -10.148 9.646 1.00 90.31 118 VAL A CA 1
ATOM 947 C C . VAL A 1 118 ? -11.764 -10.045 8.501 1.00 90.31 118 VAL A C 1
ATOM 949 O O . VAL A 1 118 ? -12.506 -10.992 8.228 1.00 90.31 118 VAL A O 1
ATOM 952 N N . THR A 1 119 ? -11.830 -8.890 7.845 1.00 90.75 119 THR A N 1
ATOM 953 C CA . THR A 1 119 ? -12.614 -8.681 6.620 1.00 90.75 119 THR A CA 1
ATOM 954 C C . THR A 1 119 ? -11.672 -8.296 5.499 1.00 90.75 119 THR A C 1
ATOM 956 O O . THR A 1 119 ? -10.929 -7.326 5.619 1.00 90.75 119 THR A O 1
ATOM 959 N N . SER A 1 120 ? -11.713 -9.053 4.411 1.00 91.31 120 SER A N 1
ATOM 960 C CA . SER A 1 120 ? -10.884 -8.778 3.250 1.00 91.31 120 SER A CA 1
ATOM 961 C C . SER A 1 120 ? -11.578 -7.786 2.318 1.00 91.31 120 SER A C 1
ATOM 963 O O . SER A 1 120 ? -12.758 -7.948 2.000 1.00 91.31 120 SER A O 1
ATOM 965 N N . VAL A 1 121 ? -10.848 -6.758 1.901 1.00 92.38 121 VAL A N 1
ATOM 966 C CA . VAL A 1 121 ? -11.309 -5.681 1.021 1.00 92.38 121 VAL A CA 1
ATOM 967 C C . VAL A 1 121 ? -10.250 -5.476 -0.047 1.00 92.38 121 VAL A C 1
ATOM 969 O O . VAL A 1 121 ? -9.143 -5.041 0.250 1.00 92.38 121 VAL A O 1
ATOM 972 N N . LEU A 1 122 ? -10.584 -5.767 -1.301 1.00 92.94 122 LEU A N 1
ATOM 973 C CA . LEU A 1 122 ? -9.666 -5.524 -2.404 1.00 92.94 122 LEU A CA 1
ATOM 974 C C . LEU A 1 122 ? -9.747 -4.050 -2.826 1.00 92.94 122 LEU A C 1
ATOM 976 O O . LEU A 1 122 ? -10.850 -3.601 -3.144 1.00 92.94 122 LEU A O 1
ATOM 980 N N . PRO A 1 123 ? -8.636 -3.292 -2.858 1.00 94.44 123 PRO A N 1
ATOM 981 C CA . PRO A 1 123 ? -8.704 -1.906 -3.296 1.00 94.44 123 PRO A CA 1
ATOM 982 C C . PRO A 1 123 ? -9.042 -1.781 -4.789 1.00 94.44 123 PRO A C 1
ATOM 984 O O . PRO A 1 123 ? -8.650 -2.624 -5.602 1.00 94.44 123 PRO A O 1
ATOM 987 N N . GLU A 1 124 ? -9.733 -0.702 -5.157 1.00 94.56 124 GLU A N 1
ATOM 988 C CA . GLU A 1 124 ? -10.165 -0.431 -6.533 1.00 94.56 124 GLU A CA 1
ATOM 989 C C . GLU A 1 124 ? -9.484 0.818 -7.125 1.00 94.56 124 GLU A C 1
ATOM 991 O O . GLU A 1 124 ? -9.453 1.857 -6.464 1.00 94.56 124 GLU A O 1
ATOM 996 N N . PRO A 1 125 ? -8.960 0.761 -8.367 1.00 95.06 125 PRO A N 1
ATOM 997 C CA . PRO A 1 125 ? -8.885 -0.413 -9.222 1.00 95.06 125 PRO A CA 1
ATOM 998 C C . PRO A 1 125 ? -7.816 -1.387 -8.712 1.00 95.06 125 PRO A C 1
ATOM 1000 O O . PRO A 1 125 ? -6.740 -0.990 -8.265 1.00 95.06 125 PRO A O 1
ATOM 1003 N N . SER A 1 126 ? -8.105 -2.681 -8.836 1.00 91.81 126 SER A N 1
ATOM 1004 C CA . SER A 1 126 ? -7.223 -3.755 -8.365 1.00 91.81 126 SER A CA 1
ATOM 1005 C C . SER A 1 126 ? -6.002 -3.969 -9.256 1.00 91.81 126 SER A C 1
ATOM 1007 O O . SER A 1 126 ? -5.067 -4.664 -8.877 1.00 91.81 126 SER A O 1
ATOM 1009 N N . THR A 1 127 ? -5.988 -3.401 -10.461 1.00 93.19 127 THR A N 1
ATOM 1010 C CA . THR A 1 127 ? -4.825 -3.400 -11.350 1.00 93.19 127 THR A CA 1
ATOM 1011 C C . THR A 1 127 ? -4.649 -2.030 -11.978 1.00 93.19 127 THR A C 1
ATOM 1013 O O . THR A 1 127 ? -5.618 -1.419 -12.429 1.00 93.19 127 THR A O 1
ATOM 1016 N N . MET A 1 128 ? -3.407 -1.561 -12.040 1.00 94.06 128 MET A N 1
ATOM 1017 C CA . MET A 1 128 ? -3.050 -0.329 -12.732 1.00 94.06 128 MET A CA 1
ATOM 1018 C C . MET A 1 128 ? -1.635 -0.394 -13.292 1.00 94.06 128 MET A C 1
ATOM 1020 O O . MET A 1 128 ? -0.768 -1.089 -12.766 1.00 94.06 128 MET A O 1
ATOM 1024 N N . GLU A 1 129 ? -1.405 0.386 -14.338 1.00 92.44 129 GLU A N 1
ATOM 1025 C CA . GLU A 1 129 ? -0.093 0.601 -14.929 1.00 92.44 129 GLU A CA 1
ATOM 1026 C C . GLU A 1 129 ? 0.214 2.097 -14.895 1.00 92.44 129 GLU A C 1
ATOM 1028 O O . GLU A 1 129 ? -0.610 2.924 -15.290 1.00 92.44 129 GLU A O 1
ATOM 1033 N N . THR A 1 130 ? 1.391 2.457 -14.395 1.00 92.00 130 THR A N 1
ATOM 1034 C CA . THR A 1 130 ? 1.795 3.857 -14.241 1.00 92.00 130 THR A CA 1
ATOM 1035 C C . THR A 1 130 ? 3.291 4.021 -14.471 1.00 92.00 130 THR A C 1
ATOM 1037 O O . THR A 1 130 ? 4.075 3.071 -14.391 1.00 92.00 130 THR A O 1
ATOM 1040 N N . ARG A 1 131 ? 3.702 5.240 -14.813 1.00 90.50 131 ARG A N 1
ATOM 1041 C CA . ARG A 1 131 ? 5.092 5.554 -15.136 1.00 90.50 131 ARG A CA 1
ATOM 1042 C C . ARG A 1 131 ? 5.906 5.743 -13.860 1.00 90.50 131 ARG A C 1
ATOM 1044 O O . ARG A 1 131 ? 5.526 6.517 -12.986 1.00 90.50 131 ARG A O 1
ATOM 1051 N N . LEU A 1 132 ? 7.076 5.114 -13.811 1.00 88.44 132 LEU A N 1
ATOM 1052 C CA . LEU A 1 132 ? 8.089 5.398 -12.803 1.00 88.44 132 LEU A CA 1
ATOM 1053 C C . LEU A 1 132 ? 8.873 6.656 -13.184 1.00 88.44 132 LEU A C 1
ATOM 1055 O O . LEU A 1 132 ? 9.366 6.786 -14.311 1.00 88.44 132 LEU A O 1
ATOM 1059 N N . TYR A 1 133 ? 9.018 7.567 -12.229 1.00 87.81 133 TYR A N 1
ATOM 1060 C CA . TYR A 1 133 ? 9.897 8.725 -12.337 1.00 87.81 133 TYR A CA 1
ATOM 1061 C C . TYR A 1 133 ? 11.008 8.649 -11.287 1.00 87.81 133 TYR A C 1
ATOM 1063 O O . TYR A 1 133 ? 10.774 8.301 -10.129 1.00 87.81 133 TYR A O 1
ATOM 1071 N N . GLU A 1 134 ? 12.239 8.942 -11.708 1.00 78.94 134 GLU A N 1
ATOM 1072 C CA . GLU A 1 134 ? 13.420 8.851 -10.849 1.00 78.94 134 GLU A CA 1
ATOM 1073 C C . GLU A 1 134 ? 13.381 9.905 -9.738 1.00 78.94 134 GLU A C 1
ATOM 1075 O O . GLU A 1 134 ? 13.099 11.084 -9.969 1.00 78.94 134 GLU A O 1
ATOM 1080 N N . VAL A 1 135 ? 13.727 9.478 -8.527 1.00 73.00 135 VAL A N 1
ATOM 1081 C CA . VAL A 1 135 ? 13.915 10.357 -7.376 1.00 73.00 135 VAL A CA 1
ATOM 1082 C C . VAL A 1 135 ? 15.411 10.484 -7.137 1.00 73.00 135 VAL A C 1
ATOM 1084 O O . VAL A 1 135 ? 16.065 9.546 -6.683 1.00 73.00 135 VAL A O 1
ATOM 1087 N N . LEU A 1 136 ? 15.974 11.652 -7.452 1.00 61.56 136 LEU A N 1
ATOM 1088 C CA . LEU A 1 136 ? 17.379 11.928 -7.161 1.00 61.56 136 LEU A CA 1
ATOM 1089 C C . LEU A 1 136 ? 17.596 11.926 -5.637 1.00 61.56 136 LEU A C 1
ATOM 1091 O O . LEU A 1 136 ? 16.932 12.706 -4.944 1.00 61.56 136 LEU A O 1
ATOM 1095 N N . PRO A 1 137 ? 18.523 11.108 -5.101 1.00 52.88 137 PRO A N 1
ATOM 1096 C CA . PRO A 1 137 ? 18.815 11.112 -3.675 1.00 52.88 137 PRO A CA 1
ATOM 1097 C C . PRO A 1 137 ? 19.356 12.484 -3.251 1.00 52.88 137 PRO A C 1
ATOM 1099 O O . PRO A 1 137 ? 20.142 13.112 -3.967 1.00 52.88 137 PRO A O 1
ATOM 1102 N N . TYR A 1 138 ? 18.910 12.965 -2.089 1.00 41.66 138 TYR A N 1
ATOM 1103 C CA . TYR A 1 138 ? 19.417 14.194 -1.485 1.00 41.66 138 TYR A CA 1
ATOM 1104 C C . TYR A 1 138 ? 20.557 13.871 -0.496 1.00 41.66 138 TYR A C 1
ATOM 1106 O O . TYR A 1 138 ? 20.424 12.912 0.263 1.00 41.66 138 TYR A O 1
ATOM 1114 N N . PRO A 1 139 ? 21.650 14.659 -0.451 1.00 52.59 139 PRO A N 1
ATOM 1115 C CA . PRO A 1 139 ? 21.933 15.804 -1.309 1.00 52.59 139 PRO A CA 1
ATOM 1116 C C . PRO A 1 139 ? 22.285 15.361 -2.732 1.00 52.59 139 PRO A C 1
ATOM 1118 O O . PRO A 1 139 ? 22.864 14.299 -2.948 1.00 52.59 139 PRO A O 1
ATOM 1121 N N . ARG A 1 140 ? 21.906 16.197 -3.708 1.00 53.91 140 ARG A N 1
ATOM 1122 C CA . ARG A 1 140 ? 22.076 15.951 -5.148 1.00 53.91 140 ARG A CA 1
ATOM 1123 C C . ARG A 1 140 ? 23.571 15.892 -5.504 1.00 53.91 140 ARG A C 1
ATOM 1125 O O . ARG A 1 140 ? 24.143 16.887 -5.944 1.00 53.91 140 ARG A O 1
ATOM 1132 N N . TYR A 1 141 ? 24.238 14.761 -5.293 1.00 50.75 141 TYR A N 1
ATOM 1133 C CA . TYR A 1 141 ? 25.636 14.596 -5.695 1.00 50.75 141 TYR A CA 1
ATOM 1134 C C . TYR A 1 141 ? 25.728 14.503 -7.224 1.00 50.75 141 TYR A C 1
ATOM 1136 O O . TYR A 1 141 ? 25.295 13.530 -7.838 1.00 50.75 141 TYR A O 1
ATOM 1144 N N . SER A 1 142 ? 26.310 15.530 -7.849 1.00 51.97 142 SER A N 1
ATOM 1145 C CA . SER A 1 142 ? 26.249 15.760 -9.299 1.00 51.97 142 SER A CA 1
ATOM 1146 C C . SER A 1 142 ? 27.191 14.909 -10.163 1.00 51.97 142 SER A C 1
ATOM 1148 O O . SER A 1 142 ? 27.278 15.169 -11.358 1.00 51.97 142 SER A O 1
ATOM 1150 N N . ARG A 1 143 ? 27.936 13.936 -9.618 1.00 51.19 143 ARG A N 1
ATOM 1151 C CA . ARG A 1 143 ? 29.072 13.347 -10.364 1.00 51.19 143 ARG A CA 1
ATOM 1152 C C . ARG A 1 143 ? 28.845 11.989 -11.025 1.00 51.19 143 ARG A C 1
ATOM 1154 O O . ARG A 1 143 ? 29.592 11.679 -11.942 1.00 51.19 143 ARG A O 1
ATOM 1161 N N . TYR A 1 144 ? 27.837 11.206 -10.632 1.00 51.59 144 TYR A N 1
ATOM 1162 C CA . TYR A 1 144 ? 27.692 9.828 -11.145 1.00 51.59 144 TYR A CA 1
ATOM 1163 C C . TYR A 1 144 ? 26.366 9.516 -11.861 1.00 51.59 144 TYR A C 1
ATOM 1165 O O . TYR A 1 144 ? 26.277 8.488 -12.522 1.00 51.59 144 TYR A O 1
ATOM 1173 N N . PHE A 1 145 ? 25.358 10.395 -11.786 1.00 50.88 145 PHE A N 1
ATOM 1174 C CA . PHE A 1 145 ? 24.009 10.145 -12.334 1.00 50.88 145 PHE A CA 1
ATOM 1175 C C . PHE A 1 145 ? 23.630 11.025 -13.538 1.00 50.88 145 PHE A C 1
ATOM 1177 O O . PHE A 1 145 ? 22.469 11.089 -13.928 1.00 50.88 145 PHE A O 1
ATOM 1184 N N . GLN A 1 146 ? 24.592 11.692 -14.178 1.00 48.75 146 GLN A N 1
ATOM 1185 C CA . GLN A 1 146 ? 24.341 12.394 -15.439 1.00 48.75 146 GLN A CA 1
ATOM 1186 C C . GLN A 1 146 ? 24.490 11.424 -16.618 1.00 48.75 146 GLN A C 1
ATOM 1188 O O . GLN A 1 146 ? 25.534 11.365 -17.259 1.00 48.75 146 GLN A O 1
ATOM 1193 N N . ARG A 1 147 ? 23.449 10.633 -16.905 1.00 52.44 147 ARG A N 1
ATOM 1194 C CA . ARG A 1 147 ? 23.414 9.776 -18.110 1.00 52.44 147 ARG A CA 1
ATOM 1195 C C . ARG A 1 147 ? 22.939 10.511 -19.371 1.00 52.44 147 ARG A C 1
ATOM 1197 O O . ARG A 1 147 ? 23.017 9.958 -20.461 1.00 52.44 147 ARG A O 1
ATOM 1204 N N . HIS A 1 148 ? 22.496 11.760 -19.221 1.00 52.16 148 HIS A N 1
ATOM 1205 C CA . HIS A 1 148 ? 22.077 12.638 -20.307 1.00 52.16 148 HIS A CA 1
ATOM 1206 C C . HIS A 1 148 ? 22.556 14.067 -20.031 1.00 52.16 148 HIS A C 1
ATOM 1208 O O . HIS A 1 148 ? 21.860 14.854 -19.394 1.00 52.16 148 HIS A O 1
ATOM 1214 N N . VAL A 1 149 ? 23.758 14.388 -20.501 1.00 41.16 149 VAL A N 1
ATOM 1215 C CA . VAL A 1 149 ? 24.111 15.763 -20.862 1.00 41.16 149 VAL A CA 1
ATOM 1216 C C . VAL A 1 149 ? 24.202 15.743 -22.380 1.00 41.16 149 VAL A C 1
ATOM 1218 O O . VAL A 1 149 ? 25.032 15.018 -22.928 1.00 41.16 149 VAL A O 1
ATOM 1221 N N . TRP A 1 150 ? 23.258 16.420 -23.029 1.00 42.28 150 TRP A N 1
ATOM 1222 C CA . TRP A 1 150 ? 23.405 16.835 -24.420 1.00 42.28 150 TRP A CA 1
ATOM 1223 C C . TRP A 1 150 ? 24.337 18.041 -24.468 1.00 42.28 150 TRP A C 1
ATOM 1225 O O . TRP A 1 150 ? 24.222 18.884 -23.547 1.00 42.28 150 TRP A O 1
#

Secondary structure (DSSP, 8-state):
-PPEEEEEEEEEETTT--EEEEE--SS-S-------SEEEEEEEEEEEETTEEEEEEEEEEEEE-TTSEEE--EEEEEEPPPSSS-EEEEEEE--TTHHHHHHHHHHHH-GGGTTPPEEE---BSSEEEEE-EE-PPSS--TTS------

Radius of gyration: 17.39 Å; Cα contacts (8 Å, |Δi|>4): 264; chains: 1; bounding box: 44×36×45 Å

pLDDT: mean 83.4, std 14.03, range [41.16, 97.12]

Foldseek 3Di:
DFDKDWAWWWKAFPPPRDIDIDGDPDPDQDDDDDDDFGKMWTAKIWIDRPPWIWMWGDTWIDTDHPQAAEAQAGWDWDWDDDPPAIKIKIAGDHDPVVVVVVLVCCVVPPVVCNPGHYDYIHIPPRIDMTTIDTDQDPPNPPDDPCPDDD